Protein AF-A0A5N5SWA6-F1 (afdb_monomer)

Solvent-accessible surface area (backbone atoms only — not comparable to full-atom values): 7536 Å² total; per-residue (Å²): 132,65,66,56,46,53,51,34,51,50,62,49,68,76,42,78,67,38,80,41,73,65,11,42,52,54,50,40,51,53,43,20,40,52,55,38,31,52,32,57,64,47,44,51,34,51,71,33,65,73,57,18,66,74,35,54,52,89,85,30,56,55,28,20,73,68,49,21,53,53,49,41,55,51,36,49,57,52,34,74,46,89,46,88,73,86,63,87,81,47,53,59,34,53,82,42,88,74,80,79,87,85,82,88,81,90,76,78,97,57,99,67,77,92,73,81,89,73,86,73,84,73,86,132

Structure (mmCIF, N/CA/C/O backbone):
data_AF-A0A5N5SWA6-F1
#
_entry.id   AF-A0A5N5SWA6-F1
#
loop_
_atom_site.group_PDB
_atom_site.id
_atom_site.type_symbol
_atom_site.label_atom_id
_atom_site.label_alt_id
_atom_site.label_comp_id
_atom_site.label_asym_id
_atom_site.label_entity_id
_atom_site.label_seq_id
_atom_site.pdbx_PDB_ins_code
_atom_site.Cartn_x
_atom_site.Cartn_y
_atom_site.Cartn_z
_atom_site.occupancy
_atom_site.B_iso_or_equiv
_atom_site.auth_seq_id
_atom_site.auth_comp_id
_atom_site.auth_asym_id
_atom_site.auth_atom_id
_atom_site.pdbx_PDB_model_num
ATOM 1 N N . PHE A 1 1 ? 17.322 2.514 6.428 1.00 54.19 1 PHE A N 1
ATOM 2 C CA . PHE A 1 1 ? 15.992 1.884 6.309 1.00 54.19 1 PHE A CA 1
ATOM 3 C C . PHE A 1 1 ? 15.038 2.620 7.225 1.00 54.19 1 PHE A C 1
ATOM 5 O O . PHE A 1 1 ? 15.309 2.655 8.419 1.00 54.19 1 PHE A O 1
ATOM 12 N N . ASP A 1 2 ? 13.994 3.221 6.660 1.00 77.44 2 ASP A N 1
ATOM 13 C CA . ASP A 1 2 ? 12.994 4.014 7.381 1.00 77.44 2 ASP A CA 1
ATOM 14 C C . ASP A 1 2 ? 12.353 3.217 8.540 1.00 77.44 2 ASP A C 1
ATOM 16 O O . ASP A 1 2 ? 11.916 2.072 8.372 1.00 77.44 2 ASP A O 1
ATOM 20 N N . SER A 1 3 ? 12.365 3.802 9.741 1.00 79.12 3 SER A N 1
ATOM 21 C CA . SER A 1 3 ? 11.820 3.205 10.964 1.00 79.12 3 SER A CA 1
ATOM 22 C C . SER A 1 3 ? 10.294 3.135 10.926 1.00 79.12 3 SER A C 1
ATOM 24 O O . SER A 1 3 ? 9.725 2.154 11.408 1.00 79.12 3 SER A O 1
ATOM 26 N N . ALA A 1 4 ? 9.638 4.113 10.292 1.00 80.25 4 ALA A N 1
ATOM 27 C CA . ALA A 1 4 ? 8.189 4.143 10.131 1.00 80.25 4 ALA A CA 1
ATOM 28 C C . ALA A 1 4 ? 7.717 2.997 9.228 1.00 80.25 4 ALA A C 1
ATOM 30 O O . ALA A 1 4 ? 6.774 2.277 9.562 1.00 80.25 4 ALA A O 1
ATOM 31 N N . PHE A 1 5 ? 8.431 2.755 8.126 1.00 83.62 5 PHE A N 1
ATOM 32 C CA . PHE A 1 5 ? 8.189 1.611 7.251 1.00 83.62 5 PHE A CA 1
ATOM 33 C C . PHE A 1 5 ? 8.302 0.268 7.990 1.00 83.62 5 PHE A C 1
ATOM 35 O O . PHE A 1 5 ? 7.378 -0.546 7.934 1.00 83.62 5 PHE A O 1
ATOM 42 N N . LYS A 1 6 ? 9.382 0.042 8.750 1.00 84.06 6 LYS A N 1
ATOM 43 C CA . LYS A 1 6 ? 9.545 -1.197 9.537 1.00 84.06 6 LYS A CA 1
ATOM 44 C C . LYS A 1 6 ? 8.421 -1.397 10.551 1.00 84.06 6 LYS A C 1
ATOM 46 O O . LYS A 1 6 ? 7.894 -2.501 10.665 1.00 84.06 6 LYS A O 1
ATOM 51 N N . LEU A 1 7 ? 8.037 -0.332 11.252 1.00 83.25 7 LEU A N 1
ATOM 52 C CA . LEU A 1 7 ? 6.954 -0.379 12.228 1.00 83.25 7 LEU A CA 1
ATOM 53 C C . LEU A 1 7 ? 5.607 -0.697 11.562 1.00 83.25 7 LEU A C 1
ATOM 55 O O . LEU A 1 7 ? 4.822 -1.467 12.109 1.00 83.25 7 LEU A O 1
ATOM 59 N N . SER A 1 8 ? 5.342 -0.140 10.376 1.00 78.31 8 SER A N 1
ATOM 60 C CA . SER A 1 8 ? 4.121 -0.437 9.616 1.00 78.31 8 SER A CA 1
ATOM 61 C C . SER A 1 8 ? 4.042 -1.915 9.214 1.00 78.31 8 SER A C 1
ATOM 63 O O . SER A 1 8 ? 3.002 -2.541 9.396 1.00 78.31 8 SER A O 1
ATOM 65 N N . LEU A 1 9 ? 5.160 -2.512 8.786 1.00 81.88 9 LEU A N 1
ATOM 66 C CA . LEU A 1 9 ? 5.238 -3.942 8.476 1.00 81.88 9 LEU A CA 1
ATOM 67 C C . LEU A 1 9 ? 5.007 -4.818 9.709 1.00 81.88 9 LEU A C 1
ATOM 69 O O . LEU A 1 9 ? 4.236 -5.770 9.646 1.00 81.88 9 LEU A O 1
ATOM 73 N N . GLN A 1 10 ? 5.631 -4.491 10.842 1.00 81.88 10 GLN A N 1
ATOM 74 C CA . GLN A 1 10 ? 5.421 -5.240 12.086 1.00 81.88 10 GLN A CA 1
ATOM 75 C C . GLN A 1 10 ? 3.952 -5.190 12.523 1.00 81.88 10 GLN A C 1
ATOM 77 O O . GLN A 1 10 ? 3.339 -6.230 12.746 1.00 81.88 10 GLN A O 1
ATOM 82 N N . LYS A 1 11 ? 3.334 -4.001 12.503 1.00 77.81 11 LYS A N 1
ATOM 83 C CA . LYS A 1 11 ? 1.905 -3.832 12.811 1.00 77.81 11 LYS A CA 1
ATOM 84 C C . LYS A 1 11 ? 0.980 -4.616 11.875 1.00 77.81 11 LYS A C 1
ATOM 86 O O . LYS A 1 11 ? -0.144 -4.927 12.270 1.00 77.81 11 LYS A O 1
ATOM 91 N N . GLN A 1 12 ? 1.387 -4.883 10.634 1.00 76.94 12 GLN A N 1
ATOM 92 C CA . GLN A 1 12 ? 0.645 -5.745 9.712 1.00 76.94 12 GLN A CA 1
ATOM 93 C C . GLN A 1 12 ? 0.773 -7.222 10.103 1.00 76.94 12 GLN A C 1
ATOM 95 O O . GLN A 1 12 ? -0.221 -7.947 10.063 1.00 76.94 12 GLN A O 1
ATOM 100 N N . LEU A 1 13 ? 1.981 -7.663 10.463 1.00 73.75 13 LEU A N 1
ATOM 101 C CA . LEU A 1 13 ? 2.281 -9.050 10.828 1.00 73.75 13 LEU A CA 1
ATOM 102 C C . LEU A 1 13 ? 1.613 -9.467 12.144 1.00 73.75 13 LEU A C 1
ATOM 104 O O . LEU A 1 13 ? 1.117 -10.586 12.242 1.00 73.75 13 LEU A O 1
ATOM 108 N N . ASP A 1 14 ? 1.506 -8.549 13.104 1.00 76.75 14 ASP A N 1
ATOM 109 C CA . ASP A 1 14 ? 0.896 -8.803 14.416 1.00 76.75 14 ASP A CA 1
ATOM 110 C C . ASP A 1 14 ? -0.645 -8.906 14.374 1.00 76.75 14 ASP A C 1
ATOM 112 O O . ASP A 1 14 ? -1.293 -9.118 15.400 1.00 76.75 14 ASP A O 1
ATOM 116 N N . ARG A 1 15 ? -1.270 -8.746 13.196 1.00 71.19 15 ARG A N 1
ATOM 117 C CA . ARG A 1 15 ? -2.732 -8.740 13.023 1.00 71.19 15 ARG A CA 1
ATOM 118 C C . ARG A 1 15 ? -3.215 -9.976 12.254 1.00 71.19 15 ARG A C 1
ATOM 120 O O . ARG A 1 15 ? -3.378 -9.916 11.036 1.00 71.19 15 ARG A O 1
ATOM 127 N N . PRO A 1 16 ? -3.545 -11.081 12.949 1.00 63.34 16 PRO A N 1
ATOM 128 C CA . PRO A 1 16 ? -3.890 -12.354 12.311 1.00 63.34 16 PRO A CA 1
ATOM 129 C C . PRO A 1 16 ? -5.282 -12.383 11.660 1.00 63.34 16 PRO A C 1
ATOM 131 O O . PRO A 1 16 ? -5.616 -13.359 10.999 1.00 63.34 16 PRO A O 1
ATOM 134 N N . ARG A 1 17 ? -6.105 -11.336 11.830 1.00 79.25 17 ARG A N 1
ATOM 135 C CA . ARG A 1 17 ? -7.486 -11.299 11.310 1.00 79.25 17 ARG A CA 1
ATOM 136 C C . ARG A 1 17 ? -7.579 -11.169 9.787 1.00 79.25 17 ARG A C 1
ATOM 138 O O . ARG A 1 17 ? -8.661 -11.361 9.256 1.00 79.25 17 ARG A O 1
ATOM 145 N N . VAL A 1 18 ? -6.483 -10.820 9.110 1.00 85.31 18 VAL A N 1
ATOM 146 C CA . VAL A 1 18 ? -6.431 -10.677 7.648 1.00 85.31 18 VAL A CA 1
ATOM 147 C C . VAL A 1 18 ? -5.594 -11.810 7.067 1.00 85.31 18 VAL A C 1
ATOM 149 O O . VAL A 1 18 ? -4.381 -11.913 7.292 1.00 85.31 18 VAL A O 1
ATOM 152 N N . THR A 1 19 ? -6.258 -12.692 6.339 1.00 86.56 19 THR A N 1
ATOM 153 C CA . THR A 1 19 ? -5.722 -13.991 5.937 1.00 86.56 19 THR A CA 1
ATOM 154 C C . THR A 1 19 ? -5.239 -13.998 4.494 1.00 86.56 19 THR A C 1
ATOM 156 O O . THR A 1 19 ? -4.229 -14.638 4.194 1.00 86.56 19 THR A O 1
ATOM 159 N N . THR A 1 20 ? -5.888 -13.242 3.608 1.00 91.38 20 THR A N 1
ATOM 160 C CA . THR A 1 20 ? -5.551 -13.229 2.183 1.00 91.38 20 THR A CA 1
ATOM 161 C C . THR A 1 20 ? -4.345 -12.336 1.903 1.00 91.38 20 THR A C 1
ATOM 163 O O . THR A 1 20 ? -4.109 -11.320 2.563 1.00 91.38 20 THR A O 1
ATOM 166 N N . VAL A 1 21 ? -3.574 -12.679 0.867 1.00 91.38 21 VAL A N 1
ATOM 167 C CA . VAL A 1 21 ? -2.446 -11.847 0.412 1.00 91.38 21 VAL A CA 1
ATOM 168 C C . VAL A 1 21 ? -2.936 -10.465 -0.021 1.00 91.38 21 VAL A C 1
ATOM 170 O O . VAL A 1 21 ? -2.315 -9.457 0.315 1.00 91.38 21 VAL A O 1
ATOM 173 N N . GLN A 1 22 ? -4.079 -10.411 -0.712 1.00 92.44 22 GLN A N 1
ATOM 174 C CA . GLN A 1 22 ? -4.681 -9.152 -1.128 1.00 92.44 22 GLN A CA 1
ATOM 175 C C . GLN A 1 22 ? -5.044 -8.303 0.090 1.00 92.44 22 GLN A C 1
ATOM 177 O O . GLN A 1 22 ? -4.569 -7.174 0.180 1.00 92.44 22 GLN A O 1
ATOM 182 N N . GLY A 1 23 ? -5.808 -8.849 1.042 1.00 91.94 23 GLY A N 1
ATOM 183 C CA . GLY A 1 23 ? -6.200 -8.171 2.276 1.00 91.94 23 GLY A CA 1
ATOM 184 C C . GLY A 1 23 ? -5.000 -7.653 3.065 1.00 91.94 23 GLY A C 1
ATOM 185 O O . GLY A 1 23 ? -5.002 -6.503 3.508 1.00 91.94 23 GLY A O 1
ATOM 186 N N . ARG A 1 24 ? -3.928 -8.446 3.173 1.00 90.94 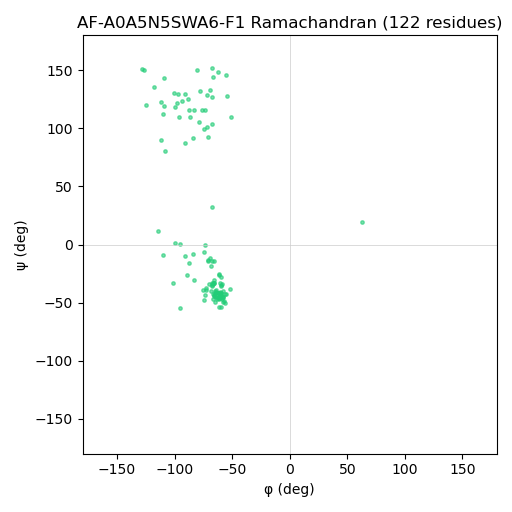24 ARG A N 1
ATOM 187 C CA . ARG A 1 24 ? -2.670 -8.017 3.807 1.00 90.94 24 ARG A CA 1
ATOM 188 C C . ARG A 1 24 ? -2.034 -6.839 3.079 1.00 90.94 24 ARG A C 1
ATOM 190 O O . ARG A 1 24 ? -1.620 -5.886 3.733 1.00 90.94 24 ARG A O 1
ATOM 197 N N . GLY A 1 25 ? -2.030 -6.852 1.746 1.00 92.44 25 GLY A N 1
ATOM 198 C CA . GLY A 1 25 ? -1.626 -5.701 0.936 1.00 92.44 25 GLY A CA 1
ATOM 199 C C . GLY A 1 25 ? -2.500 -4.470 1.199 1.00 92.44 25 GLY A C 1
ATOM 200 O O . GLY A 1 25 ? -1.985 -3.366 1.377 1.00 92.44 25 GLY A O 1
ATOM 201 N N . ARG A 1 26 ? -3.823 -4.655 1.318 1.00 93.12 26 ARG A N 1
ATOM 202 C CA . ARG A 1 26 ? -4.765 -3.573 1.650 1.00 93.12 26 ARG A CA 1
ATOM 203 C C . ARG A 1 26 ? -4.497 -2.965 3.024 1.00 93.12 26 ARG A C 1
ATOM 205 O O . ARG A 1 26 ? -4.577 -1.744 3.181 1.00 93.12 26 ARG A O 1
ATOM 212 N N . LEU A 1 27 ? -4.198 -3.805 4.011 1.00 91.50 27 LEU A N 1
ATOM 213 C CA . LEU A 1 27 ? -3.851 -3.384 5.365 1.00 91.50 27 LEU A CA 1
ATOM 214 C C . LEU A 1 27 ? -2.519 -2.632 5.376 1.00 91.50 27 LEU A C 1
ATOM 216 O O . LEU A 1 27 ? -2.440 -1.539 5.935 1.00 91.50 27 LEU A O 1
ATOM 220 N N . PHE A 1 28 ? -1.511 -3.188 4.703 1.00 92.25 28 PHE A N 1
ATOM 221 C CA . PHE A 1 28 ? -0.190 -2.590 4.576 1.00 92.25 28 PHE A CA 1
ATOM 222 C C . PHE A 1 28 ? -0.265 -1.177 3.983 1.00 92.25 28 PHE A C 1
ATOM 224 O O . PHE A 1 28 ? 0.247 -0.236 4.583 1.00 92.25 28 PHE A O 1
ATOM 231 N N . ILE A 1 29 ? -0.971 -0.997 2.860 1.00 93.81 29 ILE A N 1
ATOM 232 C CA . ILE A 1 29 ? -1.118 0.317 2.216 1.00 93.81 29 ILE A CA 1
ATOM 233 C C . ILE A 1 29 ? -1.746 1.332 3.178 1.00 93.81 29 ILE A C 1
ATOM 235 O O . ILE A 1 29 ? -1.238 2.441 3.303 1.00 93.81 29 ILE A O 1
ATOM 239 N N . ARG A 1 30 ? -2.812 0.964 3.904 1.00 92.31 30 ARG A N 1
ATOM 240 C CA . ARG A 1 30 ? -3.452 1.870 4.878 1.00 92.31 30 ARG A CA 1
ATOM 241 C C . ARG A 1 30 ? -2.498 2.278 5.995 1.00 92.31 30 ARG A C 1
ATOM 243 O O . ARG A 1 30 ? -2.427 3.453 6.337 1.00 92.31 30 ARG A O 1
ATOM 250 N N . GLN A 1 31 ? -1.756 1.322 6.547 1.00 91.50 31 GLN A N 1
ATOM 251 C CA . GLN A 1 31 ? -0.784 1.600 7.604 1.00 91.50 31 GLN A CA 1
ATOM 252 C C . GLN A 1 31 ? 0.363 2.480 7.098 1.00 91.50 31 GLN A C 1
ATOM 254 O O . GLN A 1 31 ? 0.773 3.406 7.800 1.00 91.50 31 GLN A O 1
ATOM 259 N N . ALA A 1 32 ? 0.844 2.233 5.879 1.00 93.12 32 ALA A N 1
ATOM 260 C CA . ALA A 1 32 ? 1.893 3.024 5.252 1.00 93.12 32 ALA A CA 1
ATOM 261 C C . ALA A 1 32 ? 1.429 4.452 4.916 1.00 93.12 32 ALA A C 1
ATOM 263 O O . ALA A 1 32 ? 2.211 5.386 5.068 1.00 93.12 32 ALA A O 1
ATOM 264 N N . LEU A 1 33 ? 0.159 4.642 4.532 1.00 94.31 33 LEU A N 1
ATOM 265 C CA . LEU A 1 33 ? -0.452 5.966 4.349 1.00 94.31 33 LEU A CA 1
ATOM 266 C C . LEU A 1 33 ? -0.546 6.733 5.673 1.00 94.31 33 LEU A C 1
ATOM 268 O O . LEU A 1 33 ? -0.076 7.862 5.751 1.00 94.31 33 LEU A O 1
ATOM 272 N N . CYS A 1 34 ? -1.074 6.111 6.733 1.00 92.56 34 CYS A N 1
ATOM 273 C CA . CYS A 1 34 ? -1.129 6.730 8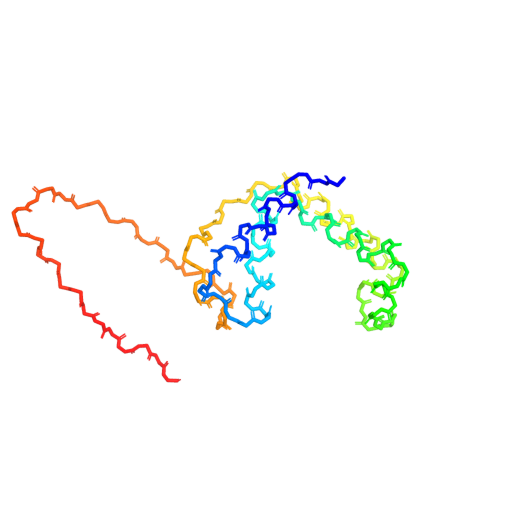.064 1.00 92.56 34 CYS A CA 1
ATOM 274 C C . CYS A 1 34 ? 0.256 7.051 8.641 1.00 92.56 34 CYS A C 1
ATOM 276 O O . CYS A 1 34 ? 0.385 7.954 9.460 1.00 92.56 34 CYS A O 1
ATOM 278 N N . SER A 1 35 ? 1.287 6.312 8.227 1.00 92.31 35 SER A N 1
ATOM 279 C CA . SER A 1 35 ? 2.669 6.518 8.676 1.00 92.31 35 SER A CA 1
ATOM 280 C C . SER A 1 35 ? 3.491 7.393 7.720 1.00 92.31 35 SER A C 1
ATOM 282 O O . SER A 1 35 ? 4.676 7.587 7.968 1.00 92.31 35 SER A O 1
ATOM 284 N N . GLY A 1 36 ? 2.908 7.877 6.615 1.00 94.56 36 GLY A N 1
ATOM 285 C CA . GLY A 1 36 ? 3.606 8.691 5.613 1.00 94.56 36 GLY A CA 1
ATOM 286 C C . GLY A 1 36 ? 4.759 7.977 4.891 1.00 94.56 36 GLY A C 1
ATOM 287 O O . GLY A 1 36 ? 5.619 8.629 4.312 1.00 94.56 36 GLY A O 1
ATOM 288 N N . CYS A 1 37 ? 4.814 6.644 4.900 1.00 95.56 37 CYS A N 1
ATOM 289 C CA . CYS A 1 37 ? 5.972 5.879 4.417 1.00 95.56 37 CYS A CA 1
ATOM 290 C C . CYS A 1 37 ? 5.683 5.021 3.176 1.00 95.56 37 CYS A C 1
ATOM 292 O O . CYS A 1 37 ? 6.507 4.193 2.790 1.00 95.56 37 CYS A O 1
ATOM 294 N N . LEU A 1 38 ? 4.534 5.210 2.512 1.00 95.56 38 LEU A N 1
ATOM 295 C CA . LEU A 1 38 ? 4.167 4.433 1.317 1.00 95.56 38 LEU A CA 1
ATOM 296 C C . LEU A 1 38 ? 5.155 4.612 0.149 1.00 95.56 38 LEU A C 1
ATOM 298 O O . LEU A 1 38 ? 5.294 3.709 -0.673 1.00 95.56 38 LEU A O 1
ATOM 302 N N . HIS A 1 39 ? 5.874 5.735 0.084 1.00 96.06 39 HIS A N 1
ATOM 303 C CA . HIS A 1 39 ? 6.892 5.968 -0.944 1.00 96.06 39 HIS A CA 1
ATOM 304 C C . HIS A 1 39 ? 8.081 5.006 -0.816 1.00 96.06 39 HIS A C 1
ATOM 306 O O . HIS A 1 39 ? 8.637 4.615 -1.832 1.00 96.06 39 HIS A O 1
ATOM 312 N N . VAL A 1 40 ? 8.428 4.552 0.392 1.00 95.62 40 VAL A N 1
ATOM 313 C CA . VAL A 1 40 ? 9.585 3.676 0.651 1.00 95.62 40 VAL A CA 1
ATOM 314 C C . VAL A 1 40 ? 9.522 2.339 -0.109 1.00 95.62 40 VAL A C 1
ATOM 316 O O . VAL A 1 40 ? 10.473 2.014 -0.823 1.00 95.62 40 VAL A O 1
ATOM 319 N N . PRO A 1 41 ? 8.444 1.532 -0.017 1.00 93.75 41 PRO A N 1
ATOM 320 C CA . PRO A 1 41 ? 8.342 0.303 -0.802 1.00 93.75 41 PRO A CA 1
ATOM 321 C C . PRO A 1 41 ? 8.215 0.580 -2.303 1.00 93.75 41 PRO A C 1
ATOM 323 O O . PRO A 1 41 ? 8.731 -0.198 -3.102 1.00 93.75 41 PRO A O 1
ATOM 326 N N . VAL A 1 42 ? 7.551 1.671 -2.705 1.00 94.94 42 VAL A N 1
ATOM 327 C CA . VAL A 1 42 ? 7.412 2.043 -4.123 1.00 94.94 42 VAL A CA 1
ATOM 328 C C . VAL A 1 42 ? 8.769 2.397 -4.719 1.00 94.94 42 VAL A C 1
ATOM 330 O O . VAL A 1 42 ? 9.116 1.899 -5.786 1.00 94.94 42 VAL A O 1
ATOM 333 N N . GLU A 1 43 ? 9.575 3.170 -3.999 1.00 95.50 43 GLU A N 1
ATOM 334 C CA . GLU A 1 43 ? 10.947 3.486 -4.372 1.00 95.50 43 GLU A CA 1
ATOM 335 C C . GLU A 1 43 ? 11.775 2.210 -4.508 1.00 95.50 43 GLU A C 1
ATOM 337 O O . GLU A 1 43 ? 12.440 2.019 -5.522 1.00 95.50 43 GLU A O 1
ATOM 342 N N . ALA A 1 44 ? 11.683 1.288 -3.546 1.00 94.06 44 ALA A N 1
ATOM 343 C CA . ALA A 1 44 ? 12.384 0.012 -3.632 1.00 94.06 44 ALA A CA 1
ATOM 344 C C . ALA A 1 44 ? 11.996 -0.782 -4.894 1.00 94.06 44 ALA A C 1
ATOM 346 O O . ALA A 1 44 ? 12.873 -1.358 -5.537 1.00 94.06 44 ALA A O 1
ATOM 347 N N . MET A 1 45 ? 10.716 -0.785 -5.279 1.00 93.69 45 MET A N 1
ATOM 348 C CA . MET A 1 45 ? 10.243 -1.455 -6.495 1.00 93.69 45 MET A CA 1
ATOM 349 C C . MET A 1 45 ? 10.733 -0.776 -7.781 1.00 93.69 45 MET A C 1
ATOM 351 O O . MET A 1 45 ? 11.115 -1.472 -8.717 1.00 93.69 45 MET A O 1
ATOM 355 N N . VAL A 1 46 ? 10.759 0.559 -7.827 1.00 93.62 46 VAL A N 1
ATOM 356 C CA . VAL A 1 46 ? 11.188 1.331 -9.010 1.00 93.62 46 VAL A CA 1
ATOM 357 C C . VAL A 1 46 ? 12.713 1.314 -9.178 1.00 93.62 46 VAL A C 1
ATOM 359 O O . VAL A 1 46 ? 13.218 1.197 -10.295 1.00 93.62 46 VAL A O 1
ATOM 362 N N . ARG A 1 47 ? 13.468 1.404 -8.077 1.00 93.56 47 ARG A N 1
ATOM 363 C CA . ARG A 1 47 ? 14.938 1.511 -8.081 1.00 93.56 47 ARG A CA 1
ATOM 364 C C . ARG A 1 47 ? 15.640 0.159 -8.208 1.00 93.56 47 ARG A C 1
ATOM 366 O O . ARG A 1 47 ? 16.737 0.086 -8.760 1.00 93.56 47 ARG A O 1
ATOM 373 N N . ASN A 1 48 ? 15.047 -0.921 -7.696 1.00 93.44 48 ASN A N 1
ATOM 374 C CA . ASN A 1 48 ? 15.654 -2.248 -7.755 1.00 93.44 48 ASN A CA 1
ATOM 375 C C . ASN A 1 48 ? 15.307 -2.946 -9.075 1.00 93.44 48 ASN A C 1
ATOM 377 O O . ASN A 1 48 ? 14.183 -3.408 -9.254 1.00 93.44 48 ASN A O 1
ATOM 381 N N . LYS A 1 49 ? 16.298 -3.111 -9.963 1.00 87.88 49 LYS A N 1
ATOM 382 C CA . LYS A 1 49 ? 16.121 -3.794 -11.257 1.00 87.88 49 LYS A CA 1
ATOM 383 C C . LYS A 1 49 ? 15.475 -5.179 -11.137 1.00 87.88 49 LYS A C 1
ATOM 385 O O . LYS A 1 49 ? 14.652 -5.518 -11.975 1.00 87.88 49 LYS A O 1
ATOM 390 N N . TYR A 1 50 ? 15.797 -5.965 -10.108 1.00 89.94 50 TYR A N 1
ATOM 391 C CA . TYR A 1 50 ? 15.207 -7.297 -9.935 1.00 89.94 50 TYR A CA 1
ATOM 392 C C . TYR A 1 50 ? 13.709 -7.229 -9.631 1.00 89.94 50 TYR A C 1
ATOM 394 O O . TYR A 1 50 ? 12.935 -7.987 -10.206 1.00 89.94 50 TYR A O 1
ATOM 402 N N . LEU A 1 51 ? 13.297 -6.304 -8.758 1.00 87.56 51 LEU A N 1
ATOM 403 C CA . LEU A 1 51 ? 11.885 -6.110 -8.416 1.00 87.56 51 LEU A CA 1
ATOM 404 C C . LEU A 1 51 ? 11.118 -5.452 -9.562 1.00 87.56 51 LEU A C 1
ATOM 406 O O . LEU A 1 51 ? 10.001 -5.858 -9.859 1.00 87.56 51 LEU A O 1
ATOM 410 N N . LYS A 1 52 ? 11.736 -4.483 -10.240 1.00 87.44 52 LYS A N 1
ATOM 411 C CA . LYS A 1 52 ? 11.173 -3.824 -11.417 1.00 87.44 52 LYS A CA 1
ATOM 412 C C . LYS A 1 52 ? 10.880 -4.826 -12.535 1.00 87.44 52 LYS A C 1
ATOM 414 O O . LYS A 1 52 ? 9.781 -4.826 -13.076 1.00 87.44 52 LYS A O 1
ATOM 419 N N . ASN A 1 53 ? 11.823 -5.729 -12.811 1.00 87.81 53 ASN A N 1
ATOM 420 C CA . ASN A 1 53 ? 11.689 -6.762 -13.843 1.00 87.81 53 ASN A CA 1
ATOM 421 C C . ASN A 1 53 ? 10.655 -7.848 -13.499 1.00 87.81 53 ASN A C 1
ATOM 423 O O . ASN A 1 53 ? 10.296 -8.633 -14.373 1.00 87.81 53 ASN A O 1
ATOM 427 N N . ALA A 1 54 ? 10.167 -7.906 -12.254 1.00 90.12 54 ALA A N 1
ATOM 428 C CA . ALA A 1 54 ? 9.035 -8.761 -11.900 1.00 90.12 54 ALA A CA 1
ATOM 429 C C . ALA A 1 54 ? 7.705 -8.244 -12.488 1.00 90.12 54 ALA A C 1
ATOM 431 O O . ALA A 1 54 ? 6.718 -8.977 -12.500 1.00 90.12 54 ALA A O 1
ATOM 432 N N . TYR A 1 55 ? 7.676 -7.002 -12.984 1.00 89.38 55 TYR A N 1
ATOM 433 C CA . TYR A 1 55 ? 6.531 -6.388 -13.645 1.00 89.38 55 TYR A CA 1
ATOM 434 C C . TYR A 1 55 ? 6.783 -6.227 -15.150 1.00 89.38 55 TYR A C 1
ATOM 436 O O . TYR A 1 55 ? 7.886 -5.890 -15.579 1.00 89.38 55 TYR A O 1
ATOM 444 N N . HIS A 1 56 ? 5.746 -6.421 -15.968 1.00 86.50 56 HIS A N 1
ATOM 445 C CA . HIS A 1 56 ? 5.843 -6.241 -17.419 1.00 86.50 56 HIS A CA 1
ATOM 446 C C . HIS A 1 56 ? 6.070 -4.768 -17.794 1.00 86.50 56 HIS A C 1
ATOM 448 O O . HIS A 1 56 ? 5.290 -3.901 -17.415 1.00 86.50 56 HIS A O 1
ATOM 454 N N . GLU A 1 57 ? 7.106 -4.488 -18.587 1.00 81.19 57 GLU A N 1
ATOM 455 C CA . GLU A 1 57 ? 7.531 -3.124 -18.948 1.00 81.19 57 GLU A CA 1
ATOM 456 C C . GLU A 1 57 ? 6.460 -2.301 -19.685 1.00 81.19 57 GLU A C 1
ATOM 458 O O . GLU A 1 57 ? 6.360 -1.090 -19.488 1.00 81.19 57 GLU A O 1
ATOM 463 N N . LYS A 1 58 ? 5.655 -2.947 -20.538 1.00 83.56 58 LYS A N 1
ATOM 464 C CA . LYS A 1 58 ? 4.649 -2.266 -21.374 1.00 83.56 58 LYS A CA 1
ATOM 465 C C . LYS A 1 58 ? 3.285 -2.127 -20.702 1.00 83.56 58 LYS A C 1
ATOM 467 O O . LYS A 1 58 ? 2.568 -1.180 -21.004 1.00 83.56 58 LYS A O 1
ATOM 472 N N . ASP A 1 59 ? 2.968 -3.028 -19.776 1.00 88.81 59 ASP A N 1
ATOM 473 C CA . ASP A 1 59 ? 1.631 -3.141 -19.181 1.00 88.81 59 ASP A CA 1
ATOM 474 C C . ASP A 1 59 ? 1.590 -2.697 -17.710 1.00 88.81 59 ASP A C 1
ATOM 476 O O . ASP A 1 59 ? 0.516 -2.575 -17.123 1.00 88.81 59 ASP A O 1
ATOM 480 N N . SER A 1 60 ? 2.750 -2.446 -17.090 1.00 92.75 60 SER A N 1
ATOM 481 C CA . SER A 1 60 ? 2.853 -2.016 -15.695 1.00 92.75 60 SER A CA 1
ATOM 482 C C . SER A 1 60 ? 3.486 -0.640 -15.555 1.00 92.75 60 SER A C 1
ATOM 484 O O . SER A 1 60 ? 4.553 -0.359 -16.100 1.00 92.75 60 SER A O 1
ATOM 486 N N . ILE A 1 61 ? 2.874 0.179 -14.699 1.00 94.38 61 ILE A N 1
ATOM 487 C CA . ILE A 1 61 ? 3.415 1.469 -14.256 1.00 94.38 61 ILE A CA 1
ATOM 488 C C . ILE A 1 61 ? 4.806 1.292 -13.631 1.00 94.38 61 ILE A C 1
ATOM 490 O O . ILE A 1 61 ? 5.701 2.072 -13.925 1.00 94.38 61 ILE A O 1
ATOM 494 N N . ILE A 1 62 ? 5.001 0.262 -12.798 1.00 93.25 62 ILE A N 1
ATOM 495 C CA . ILE A 1 62 ? 6.281 0.015 -12.110 1.00 93.25 62 ILE A CA 1
ATOM 496 C C . ILE A 1 62 ? 7.345 -0.506 -13.083 1.00 93.25 62 ILE A C 1
ATOM 498 O O . ILE A 1 62 ? 8.515 -0.145 -12.966 1.00 93.25 62 ILE A O 1
ATOM 502 N N . GLY A 1 63 ? 6.944 -1.350 -14.040 1.00 90.69 63 GLY A N 1
ATOM 503 C CA . GLY A 1 63 ? 7.852 -1.914 -15.042 1.00 90.69 63 GLY A CA 1
ATOM 504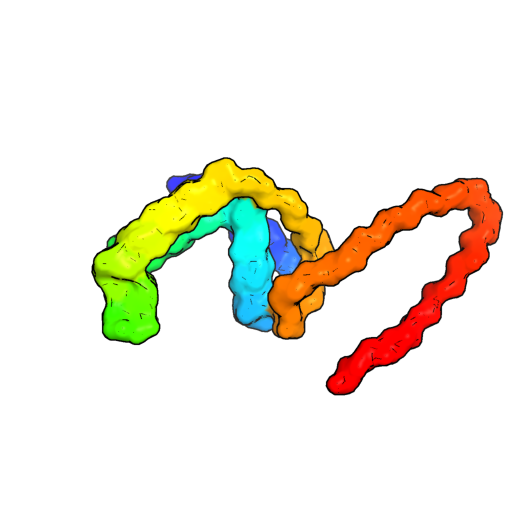 C C . GLY A 1 63 ? 8.384 -0.857 -16.013 1.00 90.69 63 GLY A C 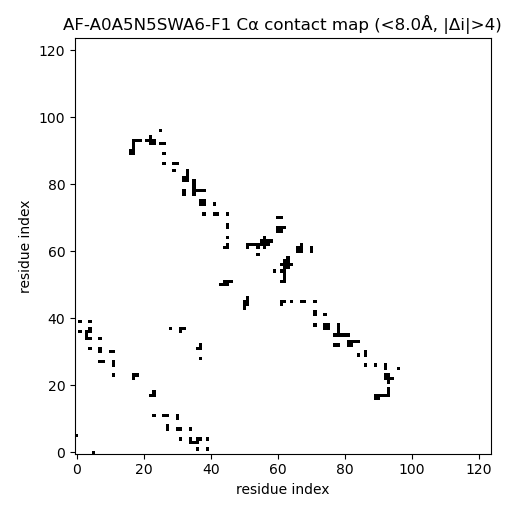1
ATOM 505 O O . GLY A 1 63 ? 9.537 -0.930 -16.437 1.00 90.69 63 GLY A O 1
ATOM 506 N N . ASN A 1 64 ? 7.576 0.155 -16.326 1.00 93.38 64 ASN A N 1
ATOM 507 C CA . ASN A 1 64 ? 7.959 1.249 -17.208 1.00 93.38 64 ASN A CA 1
ATOM 508 C C . ASN A 1 64 ? 8.862 2.273 -16.495 1.00 93.38 64 ASN A C 1
ATOM 510 O O . ASN A 1 64 ? 8.555 2.745 -15.403 1.00 93.38 64 ASN A O 1
ATOM 5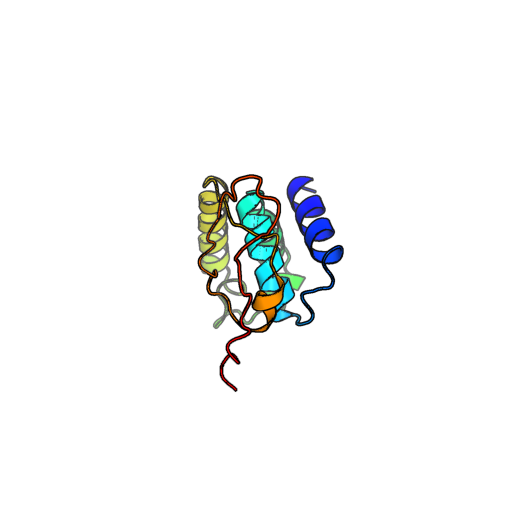14 N N . GLU A 1 65 ? 9.975 2.659 -17.122 1.00 89.69 65 GLU A N 1
ATOM 515 C CA . GLU A 1 65 ? 10.923 3.623 -16.545 1.00 89.69 65 GLU A CA 1
ATOM 516 C C . GLU A 1 65 ? 10.313 4.999 -16.285 1.00 89.69 65 GLU A C 1
ATOM 518 O O . GLU A 1 65 ? 10.455 5.523 -15.187 1.00 89.69 65 GLU A O 1
ATOM 523 N N . ILE A 1 66 ? 9.583 5.555 -17.247 1.00 93.38 66 ILE A N 1
ATOM 524 C CA . ILE A 1 66 ? 9.037 6.908 -17.134 1.00 93.38 66 ILE A CA 1
ATOM 525 C C . ILE A 1 66 ? 7.851 6.918 -16.163 1.00 93.38 66 ILE A C 1
ATOM 527 O O . ILE A 1 66 ? 7.788 7.754 -15.262 1.00 93.38 66 ILE A O 1
ATOM 531 N N . LEU A 1 67 ? 6.916 5.974 -16.315 1.00 95.19 67 LEU A N 1
ATOM 532 C CA . LEU A 1 67 ? 5.729 5.917 -15.455 1.00 95.19 67 LEU A CA 1
ATOM 533 C C . LEU A 1 67 ? 6.089 5.579 -14.004 1.00 95.19 67 LEU A C 1
ATOM 535 O O . LEU A 1 67 ? 5.449 6.105 -13.095 1.00 95.19 67 LEU A O 1
ATOM 539 N N . GLY A 1 68 ? 7.127 4.769 -13.778 1.00 94.81 68 GLY A N 1
ATOM 540 C CA . GLY A 1 68 ? 7.629 4.451 -12.444 1.00 94.81 68 GLY A CA 1
ATOM 541 C C . GLY A 1 68 ? 8.129 5.688 -11.697 1.00 94.81 68 GLY A C 1
ATOM 542 O O . GLY A 1 68 ? 7.762 5.884 -10.538 1.00 94.81 68 GLY A O 1
ATOM 543 N N . GLU A 1 69 ? 8.894 6.565 -12.360 1.00 95.88 69 GLU A N 1
ATOM 544 C CA . GLU A 1 69 ? 9.357 7.833 -11.769 1.00 95.88 69 GLU A CA 1
ATOM 545 C C . GLU A 1 69 ? 8.201 8.791 -11.466 1.00 95.88 69 GLU A C 1
ATOM 547 O O . GLU A 1 69 ? 8.167 9.419 -10.402 1.00 95.88 69 GLU A O 1
ATOM 552 N N . ILE A 1 70 ? 7.229 8.889 -12.380 1.00 97.12 70 ILE A N 1
ATOM 553 C CA . ILE A 1 70 ? 6.040 9.730 -12.191 1.00 97.12 70 ILE A CA 1
ATOM 554 C C . ILE A 1 70 ? 5.232 9.216 -10.998 1.00 97.12 70 ILE A C 1
ATOM 556 O O . ILE A 1 70 ? 4.860 9.990 -10.116 1.00 97.12 70 ILE A O 1
ATOM 560 N N . PHE A 1 71 ? 4.996 7.906 -10.936 1.00 97.12 71 PHE A N 1
ATOM 561 C CA . PHE A 1 71 ? 4.260 7.288 -9.844 1.00 97.12 71 PHE A CA 1
ATOM 562 C C . PHE A 1 71 ? 4.970 7.478 -8.503 1.00 97.12 71 PHE A C 1
ATOM 564 O O . PHE A 1 71 ? 4.337 7.905 -7.541 1.00 97.12 71 PHE A O 1
ATOM 571 N N . LEU A 1 72 ? 6.283 7.244 -8.440 1.00 97.19 72 LEU A N 1
ATOM 572 C CA . LEU A 1 72 ? 7.066 7.487 -7.231 1.00 97.19 72 LEU A CA 1
ATOM 573 C C . LEU A 1 72 ? 6.964 8.950 -6.778 1.00 97.19 72 LEU A C 1
ATOM 575 O O . LEU A 1 72 ? 6.720 9.209 -5.600 1.00 97.19 72 LEU A O 1
ATOM 579 N N . SER A 1 73 ? 7.078 9.900 -7.708 1.00 97.50 73 SER A N 1
ATOM 580 C CA . SER A 1 73 ? 6.942 11.333 -7.417 1.00 97.50 73 SER A CA 1
ATOM 581 C C . SER A 1 73 ? 5.570 11.677 -6.829 1.00 97.50 73 SER A C 1
ATOM 583 O O . SER A 1 73 ? 5.480 12.428 -5.858 1.00 97.50 73 SER A O 1
ATOM 585 N N . LEU A 1 74 ? 4.498 11.085 -7.366 1.00 97.88 74 LEU A N 1
ATOM 586 C CA . LEU A 1 74 ? 3.146 11.248 -6.829 1.00 97.88 74 LEU A CA 1
ATOM 587 C C . LEU A 1 74 ? 3.017 10.650 -5.423 1.00 97.88 74 LEU A C 1
ATOM 589 O O . LEU A 1 74 ? 2.468 11.295 -4.534 1.00 97.88 74 LEU A O 1
ATOM 593 N N . VAL A 1 75 ? 3.549 9.448 -5.188 1.00 97.12 75 VAL A N 1
ATOM 594 C CA . VAL A 1 75 ? 3.491 8.803 -3.866 1.00 97.12 75 VAL A CA 1
ATOM 595 C C . VAL A 1 75 ? 4.304 9.588 -2.827 1.00 97.12 75 VAL A C 1
ATOM 597 O O . VAL A 1 75 ? 3.888 9.678 -1.671 1.00 97.12 75 VAL A O 1
ATOM 600 N N . PHE A 1 76 ? 5.406 10.233 -3.225 1.00 96.94 76 PHE A N 1
ATOM 601 C CA . PHE A 1 76 ? 6.122 11.182 -2.367 1.00 96.94 76 PHE A CA 1
ATOM 602 C C . PHE A 1 76 ? 5.244 12.370 -1.955 1.00 96.94 76 PHE A C 1
ATOM 604 O O . PHE A 1 76 ? 5.228 12.738 -0.780 1.00 96.94 76 PHE A O 1
ATOM 611 N N . GLN A 1 77 ? 4.459 12.939 -2.873 1.00 97.56 77 GLN A N 1
ATOM 612 C CA . GLN A 1 77 ? 3.492 13.983 -2.509 1.00 97.56 77 GLN A CA 1
ATOM 613 C C . GLN A 1 77 ? 2.403 13.444 -1.574 1.00 97.56 77 GLN A C 1
ATOM 615 O O . GLN A 1 77 ? 2.075 14.082 -0.577 1.00 97.56 77 GLN A O 1
ATOM 620 N N . VAL A 1 78 ? 1.904 12.228 -1.822 1.00 96.50 78 VAL A N 1
ATOM 621 C CA . VAL A 1 78 ? 0.927 11.564 -0.941 1.00 96.50 78 VAL A CA 1
ATOM 622 C C . VAL A 1 78 ? 1.477 11.370 0.473 1.00 96.50 78 VAL A C 1
ATOM 624 O O . VAL A 1 78 ? 0.723 11.518 1.429 1.00 96.50 78 VAL A O 1
ATOM 627 N N . SER A 1 79 ? 2.779 11.109 0.646 1.00 94.81 79 SER A N 1
ATOM 628 C CA . SER A 1 79 ? 3.365 11.006 1.993 1.00 94.81 79 SER A CA 1
ATOM 629 C C . SER A 1 79 ? 3.363 12.300 2.806 1.00 94.81 79 SER A C 1
ATOM 631 O O . SER A 1 79 ? 3.546 12.236 4.017 1.00 94.81 79 SER A O 1
ATOM 633 N N . GLN A 1 80 ? 3.124 13.455 2.180 1.00 95.25 80 GLN A N 1
ATOM 634 C CA . GLN A 1 80 ? 2.964 14.728 2.890 1.00 95.25 80 GLN A CA 1
ATOM 635 C C . GLN A 1 80 ? 1.534 14.938 3.415 1.00 95.25 80 GLN A C 1
ATOM 637 O O . GLN A 1 80 ? 1.275 15.895 4.142 1.00 95.25 80 GLN A O 1
ATOM 642 N N . ILE A 1 81 ? 0.591 14.066 3.042 1.00 96.44 81 ILE A N 1
ATOM 643 C CA . ILE A 1 81 ? -0.810 14.152 3.454 1.00 96.44 81 ILE A CA 1
ATOM 644 C C . ILE A 1 81 ? -1.009 13.346 4.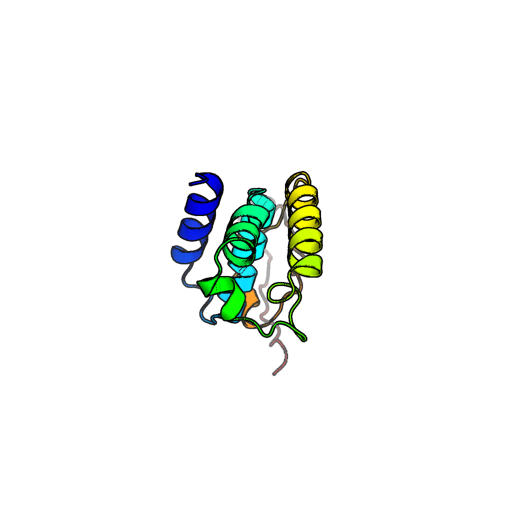740 1.00 96.44 81 ILE A C 1
ATOM 646 O O . ILE A 1 81 ? -0.669 12.166 4.819 1.00 96.44 81 ILE A O 1
ATOM 650 N N . SER A 1 82 ? -1.630 13.969 5.739 1.00 94.25 82 SER A N 1
ATOM 651 C CA . SER A 1 82 ? -1.979 13.313 6.999 1.00 94.25 82 SER A CA 1
ATOM 652 C C . SER A 1 82 ? -3.238 12.458 6.845 1.00 94.25 82 SER A C 1
ATOM 654 O O . SER A 1 82 ? -4.354 12.977 6.800 1.00 94.25 82 SER A O 1
ATOM 656 N N . PHE A 1 83 ? -3.076 11.135 6.803 1.00 93.12 83 PHE A N 1
ATOM 657 C CA . PHE A 1 83 ? -4.192 10.188 6.769 1.00 93.12 83 PHE A CA 1
ATOM 658 C C . PHE A 1 83 ? -4.568 9.708 8.175 1.00 93.12 83 PHE A C 1
ATOM 660 O O . PHE A 1 83 ? -3.756 9.088 8.860 1.00 93.12 83 PHE A O 1
ATOM 667 N N . ASN A 1 84 ? -5.828 9.899 8.570 1.00 89.94 84 ASN A N 1
ATOM 668 C CA . ASN A 1 84 ? -6.389 9.343 9.805 1.00 89.94 84 ASN A CA 1
ATOM 669 C C . ASN A 1 84 ? -7.382 8.214 9.483 1.00 89.94 84 ASN A C 1
ATOM 671 O O . ASN A 1 84 ? -8.591 8.434 9.420 1.00 89.94 84 ASN A O 1
ATOM 675 N N . LEU A 1 85 ? -6.867 7.013 9.209 1.00 87.88 85 LEU A N 1
ATOM 676 C CA . LEU A 1 85 ? -7.682 5.844 8.872 1.00 87.88 85 LEU A CA 1
ATOM 677 C C . LEU A 1 85 ? -7.842 4.937 10.094 1.00 87.88 85 LEU A C 1
ATOM 679 O O . LEU A 1 85 ? -6.856 4.528 10.708 1.00 87.88 85 LEU A O 1
ATOM 683 N N . GLN A 1 86 ? -9.083 4.549 10.393 1.00 82.81 86 GLN A N 1
ATOM 684 C CA . GLN A 1 86 ? -9.392 3.545 11.411 1.00 82.81 86 GLN A CA 1
ATOM 685 C C . GLN A 1 86 ? -8.962 2.159 10.922 1.00 82.81 86 GLN A C 1
ATOM 687 O O . GLN A 1 86 ? -9.688 1.465 10.210 1.00 82.81 86 GLN A O 1
ATOM 692 N N . VAL A 1 87 ? -7.735 1.772 11.268 1.00 77.06 87 VAL A N 1
ATOM 693 C CA . VAL A 1 87 ? -7.146 0.492 10.853 1.00 77.06 87 VAL A CA 1
ATOM 694 C C . VAL A 1 87 ? -7.401 -0.634 11.847 1.00 77.06 87 VAL A C 1
ATOM 696 O O . VAL A 1 87 ? -7.094 -1.773 11.526 1.00 77.06 87 VAL A O 1
ATOM 699 N N . GLU A 1 88 ? -7.921 -0.363 13.048 1.00 77.81 88 GLU A N 1
ATOM 700 C CA . GLU A 1 88 ? -8.110 -1.338 14.139 1.00 77.81 88 GLU A CA 1
ATOM 701 C C . GLU A 1 88 ? -8.976 -2.539 13.747 1.00 77.81 88 GLU A C 1
ATOM 703 O O . GLU A 1 88 ? -8.553 -3.683 13.930 1.00 77.81 88 GLU A O 1
ATOM 708 N N . ASN A 1 89 ? -10.135 -2.298 13.132 1.00 77.88 89 ASN A N 1
ATOM 709 C CA . ASN A 1 89 ? -10.969 -3.363 12.596 1.00 77.88 89 ASN A CA 1
ATOM 710 C C . ASN A 1 89 ? -10.608 -3.635 11.133 1.00 77.88 89 ASN A C 1
ATOM 712 O O . ASN A 1 89 ? -11.184 -3.056 10.226 1.00 77.88 89 ASN A O 1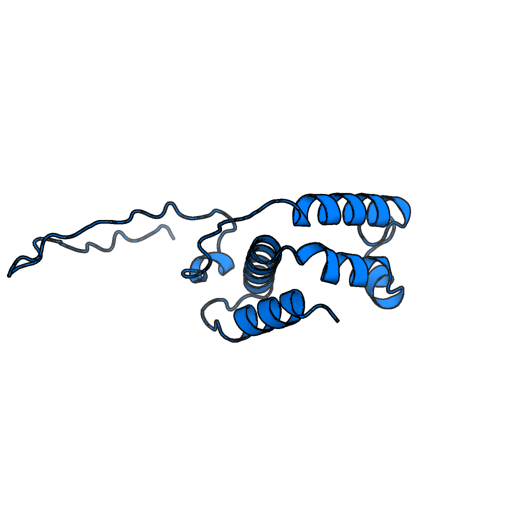
ATOM 716 N N . SER A 1 90 ? -9.633 -4.510 10.893 1.00 84.00 90 SER A N 1
ATOM 717 C CA . SER A 1 90 ? -9.141 -4.807 9.543 1.00 84.00 90 SER A CA 1
ATOM 718 C C . SER A 1 90 ? -9.698 -6.095 8.930 1.00 84.00 90 SER A C 1
ATOM 720 O O . SER A 1 90 ? -9.305 -6.438 7.821 1.00 84.00 90 SER A O 1
ATOM 722 N N . ALA A 1 91 ? -10.576 -6.826 9.627 1.00 83.25 91 ALA A N 1
ATOM 723 C CA . ALA A 1 91 ? -11.036 -8.155 9.200 1.00 83.25 91 ALA A CA 1
ATOM 724 C C . ALA A 1 91 ? -11.759 -8.134 7.840 1.00 83.25 91 ALA A C 1
ATOM 726 O O . ALA A 1 91 ? -11.592 -9.041 7.034 1.00 83.25 91 ALA A O 1
ATOM 727 N N . PHE A 1 92 ? -12.480 -7.048 7.543 1.00 87.12 92 PHE A N 1
ATOM 728 C CA . PHE A 1 92 ? -13.204 -6.874 6.280 1.00 87.12 92 PHE A CA 1
ATOM 729 C C . PHE A 1 92 ? -12.288 -6.734 5.053 1.00 87.12 92 PHE A C 1
ATOM 731 O O . PHE A 1 92 ? -12.758 -6.809 3.920 1.00 87.12 92 PHE A O 1
ATOM 738 N N . LEU A 1 93 ? -10.984 -6.495 5.251 1.00 90.31 93 LEU A N 1
ATOM 739 C CA . LEU A 1 93 ? -10.058 -6.211 4.156 1.00 90.31 93 LEU A CA 1
ATOM 740 C C . LEU A 1 93 ? -9.803 -7.413 3.252 1.00 90.31 93 LEU A C 1
ATOM 742 O O . LEU A 1 93 ? -9.367 -7.213 2.119 1.00 90.31 93 LEU A O 1
ATOM 746 N N . ASP A 1 94 ? -10.088 -8.633 3.705 1.00 89.88 94 ASP A N 1
ATOM 747 C CA . ASP A 1 94 ? -10.068 -9.806 2.828 1.00 89.88 94 ASP A CA 1
ATOM 748 C C . ASP A 1 94 ? -11.169 -9.723 1.755 1.00 89.88 94 ASP A C 1
ATOM 750 O O . ASP A 1 94 ? -10.943 -10.102 0.609 1.00 89.88 94 ASP A O 1
ATOM 754 N N . GLU A 1 95 ? -12.312 -9.116 2.074 1.00 90.12 95 GLU A N 1
ATOM 755 C CA . GLU A 1 95 ? -13.469 -9.032 1.182 1.00 90.12 95 GLU A CA 1
ATOM 756 C C . GLU A 1 95 ? -13.476 -7.710 0.405 1.00 90.12 95 GLU A C 1
ATOM 758 O O . GLU A 1 95 ? -13.429 -7.694 -0.826 1.00 90.12 95 GLU A O 1
ATOM 763 N N . THR A 1 96 ? -13.410 -6.570 1.099 1.00 89.44 96 THR A N 1
ATOM 764 C CA . THR A 1 96 ? -13.620 -5.246 0.491 1.00 89.44 96 THR A CA 1
ATOM 765 C C . THR A 1 96 ? -12.513 -4.233 0.791 1.00 89.44 96 THR A C 1
ATOM 767 O O . THR A 1 96 ? -11.840 -4.268 1.820 1.00 89.44 96 THR A O 1
ATOM 770 N N . TRP A 1 97 ? -12.309 -3.296 -0.144 1.00 89.38 97 TRP A N 1
ATOM 771 C CA . TRP A 1 97 ? -11.478 -2.108 0.075 1.00 89.38 97 TRP A CA 1
ATOM 772 C C . TRP A 1 97 ? -12.278 -0.944 0.682 1.00 89.38 97 TRP A C 1
ATOM 774 O O . TRP A 1 97 ? -11.686 0.008 1.183 1.00 89.38 97 TRP A O 1
ATOM 784 N N . GLN A 1 98 ? -13.606 -0.979 0.645 1.00 87.88 98 GLN A N 1
ATOM 785 C CA . GLN A 1 98 ? -14.409 0.131 1.155 1.00 87.88 98 GLN A CA 1
ATOM 786 C C . GLN A 1 98 ? -14.287 0.218 2.677 1.00 87.88 98 GLN A C 1
ATOM 788 O O . GLN A 1 98 ? -14.348 -0.799 3.364 1.00 87.88 98 GLN A O 1
ATOM 793 N N . LEU A 1 99 ? -14.059 1.426 3.201 1.00 78.88 99 LEU A N 1
ATOM 794 C CA . LEU A 1 99 ? -14.055 1.648 4.646 1.00 78.88 99 LEU A CA 1
ATOM 795 C C . LEU A 1 99 ? -15.499 1.553 5.153 1.00 78.88 99 LEU A C 1
ATOM 797 O O . LEU A 1 99 ? -16.361 2.230 4.592 1.00 78.88 99 LEU A O 1
ATOM 801 N N . PRO A 1 100 ? -15.776 0.742 6.187 1.00 77.31 100 PRO A N 1
ATOM 802 C CA . PRO A 1 100 ? -17.085 0.746 6.812 1.00 77.31 100 PRO A CA 1
ATOM 803 C C . PRO A 1 100 ? -17.306 2.077 7.533 1.00 77.31 100 PRO A C 1
ATOM 805 O O . PRO A 1 100 ? -16.360 2.723 7.991 1.00 77.31 100 PRO A O 1
ATOM 808 N N . GLU A 1 101 ? -18.565 2.477 7.645 1.00 77.94 101 GLU A N 1
ATOM 809 C CA . GLU A 1 101 ? -18.941 3.661 8.403 1.00 77.94 101 GLU A CA 1
ATOM 810 C C . GLU A 1 101 ? -18.887 3.347 9.904 1.00 77.94 101 GLU A C 1
ATOM 812 O O . GLU A 1 101 ? -19.623 2.499 10.412 1.00 77.94 101 GLU A O 1
ATOM 817 N N . TYR A 1 102 ? -17.984 4.010 10.625 1.00 74.94 102 TYR A N 1
ATOM 818 C CA . TYR A 1 102 ? -17.824 3.810 12.062 1.00 74.94 102 TYR A CA 1
ATOM 819 C C . TYR A 1 102 ? -18.750 4.748 12.827 1.00 74.94 102 TYR A C 1
ATOM 821 O O . TYR A 1 102 ? -18.680 5.964 12.667 1.00 74.94 102 TYR A O 1
ATOM 829 N N . HIS A 1 103 ? -19.573 4.173 13.697 1.00 76.06 103 HIS A N 1
ATOM 830 C CA . HIS A 1 103 ? -20.452 4.912 14.593 1.00 76.06 103 HIS A CA 1
ATOM 831 C C . HIS A 1 103 ? -19.959 4.725 16.027 1.00 76.06 103 HIS A C 1
ATOM 833 O O . HIS A 1 103 ? -19.829 3.594 16.501 1.00 76.06 103 HIS A O 1
ATOM 839 N N . VAL A 1 104 ? -19.655 5.829 16.709 1.00 75.69 104 VAL A N 1
ATOM 840 C CA . VAL A 1 104 ? -19.289 5.827 18.129 1.00 75.69 104 VAL A CA 1
ATOM 841 C C . VAL A 1 104 ? -20.533 6.185 18.927 1.00 75.69 104 VAL A C 1
ATOM 843 O O . VAL A 1 104 ? -21.122 7.242 18.714 1.00 75.69 104 VAL A O 1
ATOM 846 N N . TYR A 1 105 ? -20.930 5.302 19.838 1.00 77.56 105 TYR A N 1
ATOM 847 C CA . TYR A 1 105 ? -22.052 5.534 20.739 1.00 77.56 105 TYR A CA 1
ATOM 848 C C . TYR A 1 105 ? -21.519 5.741 22.154 1.00 77.56 105 TYR A C 1
ATOM 850 O O . TYR A 1 105 ? -20.887 4.847 22.717 1.00 77.56 105 TYR A O 1
ATOM 858 N N . GLU A 1 106 ? -21.778 6.912 22.732 1.00 77.12 106 GLU A N 1
ATOM 859 C CA . GLU A 1 106 ? -21.558 7.150 24.158 1.00 77.12 106 GLU A CA 1
ATOM 860 C C . GLU A 1 106 ? -22.763 6.629 24.936 1.00 77.12 106 GLU A C 1
ATOM 862 O O . GLU A 1 106 ? -23.892 7.092 24.767 1.00 77.12 106 GLU A O 1
ATOM 867 N N . LEU A 1 107 ? -22.524 5.621 25.770 1.00 75.62 107 LEU A N 1
ATOM 868 C CA . LEU A 1 107 ? -23.564 4.998 26.575 1.00 75.62 107 LEU A CA 1
ATOM 869 C C . LEU A 1 107 ? -23.533 5.617 27.971 1.00 75.62 107 LEU A C 1
ATOM 871 O O . LEU A 1 107 ? -22.478 5.695 28.601 1.00 75.62 107 LEU A O 1
ATOM 875 N N . CYS A 1 108 ? -24.690 6.065 28.458 1.00 75.56 108 CYS A N 1
ATOM 876 C CA . CYS A 1 108 ? -24.805 6.519 29.838 1.00 75.56 108 CYS A CA 1
ATOM 877 C C . CYS A 1 108 ? -24.602 5.319 30.784 1.00 75.56 108 CYS A C 1
ATOM 879 O O . CYS A 1 108 ? -25.053 4.220 30.455 1.00 75.56 108 CYS A O 1
ATOM 881 N N . PRO A 1 109 ? -23.964 5.485 31.955 1.00 63.03 109 PRO A N 1
ATOM 882 C CA . PRO A 1 109 ? -23.868 4.412 32.932 1.00 63.03 109 PRO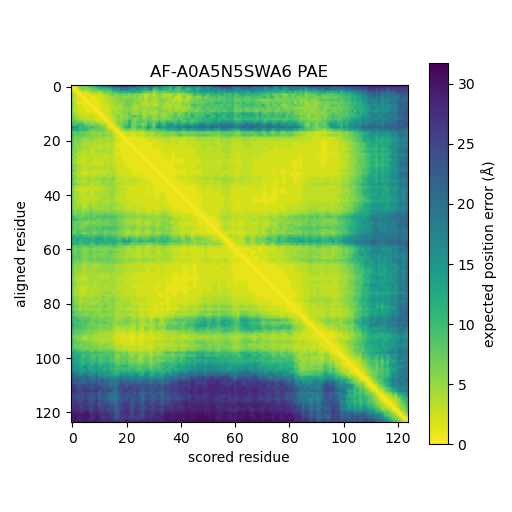 A CA 1
ATOM 883 C C . PRO A 1 109 ? -25.268 4.122 33.487 1.00 63.03 109 PRO A C 1
ATOM 885 O O . PRO A 1 109 ? -25.798 4.877 34.300 1.00 63.03 109 PRO A O 1
ATOM 888 N N . CYS A 1 110 ? -25.881 3.034 33.039 1.00 67.94 110 CYS A N 1
ATOM 889 C CA . CYS A 1 110 ? -27.143 2.523 33.561 1.00 67.94 110 CYS A CA 1
ATOM 890 C C . CYS A 1 110 ? -26.988 1.050 33.962 1.00 67.94 110 CYS A C 1
ATOM 892 O O . CYS A 1 110 ? -26.153 0.333 33.414 1.00 67.94 110 CYS A O 1
ATOM 894 N N . LEU A 1 111 ? -27.770 0.623 34.962 1.00 63.31 111 LEU A N 1
ATOM 895 C CA . LEU A 1 111 ? -27.743 -0.741 35.517 1.00 63.31 111 LEU A CA 1
ATOM 896 C C . LEU A 1 111 ? -28.037 -1.813 34.460 1.00 63.31 111 LEU A C 1
ATOM 898 O O . LEU A 1 111 ? -27.425 -2.874 34.496 1.00 63.31 111 LEU A O 1
ATOM 902 N N . ASP A 1 112 ? -28.905 -1.493 33.499 1.00 62.94 112 ASP A N 1
ATOM 903 C CA . ASP A 1 112 ? -29.245 -2.356 32.376 1.00 62.94 112 ASP A CA 1
ATOM 904 C C . ASP A 1 112 ? -29.015 -1.608 31.062 1.00 62.94 112 ASP A C 1
ATOM 906 O O . ASP A 1 112 ? -29.624 -0.570 30.781 1.00 62.94 112 ASP A O 1
ATOM 910 N N . LEU A 1 113 ? -28.126 -2.153 30.234 1.00 61.50 113 LEU A N 1
ATOM 911 C CA . LEU A 1 113 ? -27.919 -1.687 28.874 1.00 61.50 113 LEU A CA 1
ATOM 912 C C . LEU A 1 113 ? -29.110 -2.177 28.038 1.00 61.50 113 LEU A C 1
ATOM 914 O O . LEU A 1 113 ? -29.145 -3.332 27.623 1.00 61.50 113 LEU A O 1
ATOM 918 N N . GLY A 1 114 ? -30.104 -1.319 27.793 1.00 60.38 114 GLY A N 1
ATOM 919 C CA . GLY A 1 114 ? -31.272 -1.613 26.943 1.00 60.38 114 GLY A CA 1
ATOM 920 C C . GLY A 1 114 ? -30.940 -1.775 25.451 1.00 60.38 114 GLY A C 1
ATOM 921 O O . GLY A 1 114 ? -31.728 -1.382 24.595 1.00 60.38 114 GLY A O 1
ATOM 922 N N . ILE A 1 115 ? -29.752 -2.288 25.126 1.00 65.94 115 ILE A N 1
ATOM 923 C CA . ILE A 1 115 ? -29.258 -2.492 23.768 1.00 65.94 115 ILE A CA 1
ATOM 924 C C . ILE A 1 115 ? -29.468 -3.954 23.404 1.00 65.94 115 ILE A C 1
ATOM 926 O O . ILE A 1 115 ? -28.885 -4.856 24.001 1.00 65.94 115 ILE A O 1
ATOM 930 N N . TYR A 1 116 ? -30.276 -4.183 22.376 1.00 63.09 116 TYR A N 1
ATOM 931 C CA . TYR A 1 116 ? -30.418 -5.492 21.758 1.00 63.09 116 TYR A CA 1
ATOM 932 C C . TYR A 1 116 ? -29.498 -5.575 20.536 1.00 63.09 116 TYR A C 1
ATOM 934 O O . TYR A 1 116 ? -29.735 -4.912 19.526 1.00 63.09 116 TYR A O 1
ATOM 942 N N . LEU A 1 117 ? -28.435 -6.381 20.620 1.00 58.62 117 LEU A N 1
ATOM 943 C CA . LEU A 1 117 ? -27.536 -6.629 19.492 1.00 58.62 117 LEU A CA 1
ATOM 944 C C . LEU A 1 117 ? -28.121 -7.742 18.607 1.00 58.62 117 LEU A C 1
ATOM 946 O O . LEU A 1 117 ? -27.901 -8.930 18.839 1.00 58.62 117 LEU A O 1
ATOM 950 N N . GLY A 1 118 ? -28.903 -7.355 17.601 1.00 59.59 118 GLY A N 1
ATOM 951 C CA . GLY A 1 118 ? -29.448 -8.276 16.606 1.00 59.59 118 GLY A CA 1
ATOM 952 C C . GLY A 1 118 ? -28.481 -8.464 15.439 1.00 59.59 118 GLY A C 1
ATOM 953 O O . GLY A 1 118 ? -28.223 -7.525 14.691 1.00 59.59 118 GLY A O 1
ATOM 954 N N . HIS A 1 119 ? -27.960 -9.678 15.251 1.00 53.16 119 HIS A N 1
ATOM 955 C CA . HIS A 1 119 ? -27.176 -10.011 14.062 1.00 53.16 119 HIS A CA 1
ATOM 956 C C . HIS A 1 119 ? -28.100 -10.114 12.840 1.00 53.16 119 HIS A C 1
ATOM 958 O O . HIS A 1 119 ? -28.778 -11.125 12.638 1.00 53.16 119 HIS A O 1
ATOM 964 N N . VAL A 1 120 ? -28.126 -9.075 12.008 1.00 64.38 120 VAL A N 1
ATOM 965 C CA . VAL A 1 120 ? -28.742 -9.149 10.681 1.00 64.38 120 VAL A CA 1
ATOM 966 C C . VAL A 1 120 ? -27.794 -9.970 9.809 1.00 64.38 120 VAL A C 1
ATOM 968 O O . VAL A 1 120 ? -26.651 -9.570 9.611 1.00 64.38 120 VAL A O 1
ATOM 971 N N . LYS A 1 121 ? -28.226 -11.147 9.334 1.00 53.41 121 LYS A N 1
ATOM 972 C CA . LYS A 1 121 ? -27.449 -11.953 8.377 1.00 53.41 121 LYS A CA 1
ATOM 973 C C . LYS A 1 121 ? -27.021 -11.062 7.200 1.00 53.41 121 LYS A C 1
ATOM 975 O O . LYS A 1 121 ? -27.872 -10.661 6.410 1.00 53.41 121 LYS A O 1
ATOM 980 N N . GLY A 1 122 ? -25.726 -10.757 7.108 1.00 51.97 122 GLY A N 1
ATOM 981 C CA . GLY A 1 122 ? -25.121 -10.150 5.922 1.00 51.97 122 GLY A CA 1
ATOM 982 C C . GLY A 1 122 ? -25.262 -11.082 4.716 1.00 51.97 122 GLY A C 1
ATOM 983 O O . GLY A 1 122 ? -25.341 -12.300 4.891 1.00 51.97 122 GLY A O 1
ATOM 984 N N . TRP A 1 123 ? -25.383 -10.500 3.520 1.00 52.06 123 TRP A N 1
ATOM 985 C CA . TRP A 1 123 ? -25.644 -11.215 2.266 1.00 52.06 123 TRP A CA 1
ATOM 986 C C . TRP A 1 123 ? -24.627 -12.326 1.964 1.00 52.06 123 TRP A C 1
ATOM 98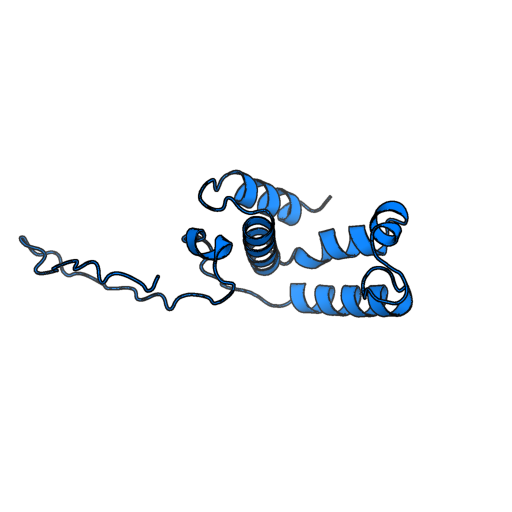8 O O . TRP A 1 123 ? -23.454 -12.219 2.315 1.00 52.06 123 TRP A O 1
ATOM 998 N N . ALA A 1 124 ? -25.152 -13.383 1.334 1.00 38.91 124 ALA A N 1
ATOM 999 C CA . ALA A 1 124 ? -24.443 -14.565 0.847 1.00 38.91 124 ALA A CA 1
ATOM 1000 C C . ALA A 1 124 ? -23.583 -14.277 -0.390 1.00 38.91 124 ALA A C 1
ATOM 1002 O O . ALA A 1 124 ? -23.952 -13.356 -1.156 1.00 38.91 124 ALA A O 1
#

Sequence (124 aa):
FDSAFKLSLQKQLDRPRVTTVQGRGRLFIRQALCSGCLHVPVEAMVRNKYLKNAYHEKDSIIGNEILGEIFLSLVFQVSQISFNLQVENSAFLDETWQLPEYHVYELCPCLDLGIYLGHVKGWA

Radius of gyration: 19.24 Å; Cα contacts (8 Å, |Δi|>4): 111; chains: 1; bounding box: 47×29×57 Å

InterPro domains:
  IPR004012 RUN domain [PF02759] (20-88)
  IPR004012 RUN domain [PS50826] (1-90)
  IPR037213 RUN domain superfamily [G3DSA:1.20.58.900] (6-98)
  IPR037213 RUN domain superfamily [SSF140741] (11-90)

pLDDT: mean 84.0, std 12.59, range [38.91, 97.88]

Foldseek 3Di:
DDPQLVVLLVVLVVDPLQPDPQLSVLLSCLSCLQSLNNLVVLCVCQVDPVNLVVDDCPPDLSVPNVSSVVVSVVSNVSSVDNDDDPSVPSNCSNPDSDRDDDDDDDDDDDPDDPDDDDDDDDDD

Nearest PDB structures (foldseek):
  8jca-assembly1_B  TM=7.903E-01  e=4.339E-02  Homo sapiens
  7bqi-assembly1_A  TM=8.526E-01  e=8.403E-02  Homo sapiens
  8jc5-assembly2_C-3  TM=8.243E-01  e=6.517E-02  Homo sapiens
  4giw-assembly1_B  TM=8.050E-01  e=8.278E-01  Homo sapiens
  6if2-assembly1_A  TM=7.452E-01  e=4.498E-01  Homo sapiens

Organism: NCBI:txid96803

Mean predicted aligned error: 8.95 Å

Secondary structure (DSSP, 8-state):
--HHHHHHHHHHHT-TT--SHHHHHHHHHHHHHHTT-THHHHHHHHH-HHHHTTS-TTT-TTTSHHHHHHHHHHHHHHTTS------S--GGGGT-SSPP-----PPP--SS------------